Protein AF-A0A6J0SF89-F1 (afdb_monomer)

Nearest PDB structures (foldseek):
  7kw7-assembly1_E  TM=7.694E-01  e=1.444E-12  Homo sapiens
  3fwv-a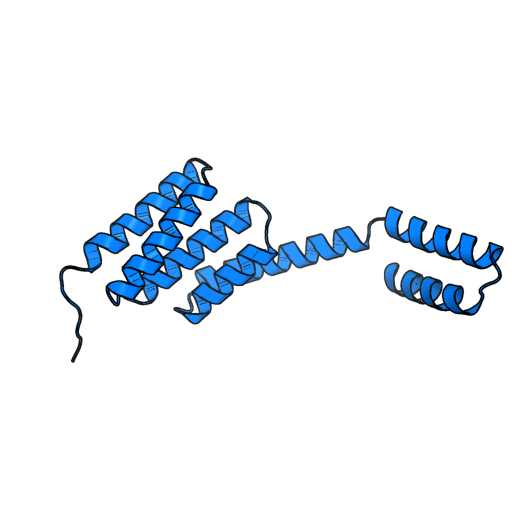ssembly2_B  TM=9.952E-01  e=1.137E-09  Homo sapiens
  2nc9-assembly1_A  TM=9.610E-01  e=4.592E-10  Homo sapiens
  3uq3-assembly1_A  TM=7.955E-01  e=4.025E-07  Saccharomyces cerevisiae S288C
  4gcn-assembly2_B  TM=9.072E-01  e=7.179E-06  Caenorhabditis elegans

Structure (mmCIF, N/CA/C/O backbone):
data_AF-A0A6J0SF89-F1
#
_entry.id   AF-A0A6J0SF89-F1
#
loop_
_atom_site.group_PDB
_atom_site.id
_atom_site.type_symbol
_atom_site.label_atom_id
_atom_site.label_alt_id
_atom_site.label_comp_id
_atom_site.label_asym_id
_atom_site.label_entity_id
_atom_site.label_seq_id
_atom_site.pdbx_PDB_ins_code
_atom_site.Cartn_x
_atom_site.Cartn_y
_atom_site.Cartn_z
_atom_site.occupancy
_atom_site.B_iso_or_equiv
_atom_site.auth_seq_id
_atom_site.auth_comp_id
_atom_site.auth_asym_id
_atom_site.auth_atom_id
_atom_site.pdbx_PDB_model_num
ATOM 1 N N . MET A 1 1 ? 24.494 -19.247 -15.109 1.00 35.44 1 MET A N 1
ATOM 2 C CA . MET A 1 1 ? 23.177 -19.263 -15.779 1.00 35.44 1 MET A CA 1
ATOM 3 C C . MET A 1 1 ? 22.350 -18.103 -15.222 1.00 35.44 1 MET A C 1
ATOM 5 O O . MET A 1 1 ? 21.383 -18.333 -14.517 1.00 35.44 1 MET A O 1
ATOM 9 N N . ASP A 1 2 ? 22.754 -16.858 -15.490 1.00 36.06 2 ASP A N 1
ATOM 10 C CA . ASP A 1 2 ? 21.972 -15.658 -15.158 1.00 36.06 2 ASP A CA 1
ATOM 11 C C . ASP A 1 2 ? 21.502 -15.059 -16.484 1.00 36.06 2 ASP A C 1
ATOM 13 O O . ASP A 1 2 ? 22.261 -14.407 -17.197 1.00 36.06 2 ASP A O 1
ATOM 17 N N . GLY A 1 3 ? 20.264 -15.360 -16.869 1.00 41.72 3 GLY A N 1
ATOM 18 C CA . GLY A 1 3 ? 19.655 -14.924 -18.128 1.00 41.72 3 GLY A CA 1
ATOM 19 C C . GLY A 1 3 ? 19.227 -13.453 -18.134 1.00 41.72 3 GLY A C 1
ATOM 20 O O . GLY A 1 3 ? 18.132 -13.152 -18.603 1.00 41.72 3 GLY A O 1
ATOM 21 N N . ARG A 1 4 ? 20.037 -12.526 -17.602 1.00 45.34 4 ARG A N 1
ATOM 22 C CA . ARG A 1 4 ? 19.722 -11.089 -17.652 1.00 45.34 4 ARG A CA 1
ATOM 23 C C . ARG A 1 4 ? 20.078 -10.537 -19.026 1.00 45.34 4 ARG A C 1
ATOM 25 O O . ARG A 1 4 ? 21.248 -10.331 -19.334 1.00 45.34 4 ARG A O 1
ATOM 32 N N . ARG A 1 5 ? 19.064 -10.276 -19.856 1.00 43.53 5 ARG A N 1
ATOM 33 C CA . ARG A 1 5 ? 19.251 -9.497 -21.087 1.00 43.53 5 ARG A CA 1
ATOM 34 C C . ARG A 1 5 ? 19.674 -8.068 -20.699 1.00 43.53 5 ARG A C 1
ATOM 36 O O . ARG A 1 5 ? 18.897 -7.392 -20.027 1.00 43.53 5 ARG A O 1
ATOM 43 N N . PRO A 1 6 ? 20.848 -7.574 -21.135 1.00 43.91 6 PRO A N 1
ATOM 44 C CA . PRO A 1 6 ? 21.393 -6.276 -20.714 1.00 43.91 6 PRO A CA 1
ATOM 45 C C . PRO A 1 6 ? 20.626 -5.043 -21.243 1.00 43.91 6 PRO A C 1
ATOM 47 O O . PRO A 1 6 ? 21.067 -3.920 -21.032 1.00 43.91 6 PRO A O 1
ATOM 50 N N . GLY A 1 7 ? 19.468 -5.224 -21.890 1.00 47.34 7 GLY A N 1
ATOM 51 C CA . GLY A 1 7 ? 18.608 -4.142 -22.390 1.00 47.34 7 GLY A CA 1
ATOM 52 C C . GLY A 1 7 ? 17.347 -3.845 -21.562 1.00 47.34 7 GLY A C 1
ATOM 53 O O . GLY A 1 7 ? 16.678 -2.861 -21.854 1.00 47.34 7 GLY A O 1
ATOM 54 N N . GLY A 1 8 ? 17.005 -4.657 -20.550 1.00 47.59 8 GLY A N 1
ATOM 55 C CA . GLY A 1 8 ? 15.765 -4.485 -19.765 1.00 47.59 8 GLY A CA 1
ATOM 56 C C . GLY A 1 8 ? 15.825 -3.338 -18.751 1.00 47.59 8 GLY A C 1
ATOM 57 O O . GLY A 1 8 ? 14.941 -2.487 -18.731 1.00 47.59 8 GLY A O 1
ATOM 58 N N . LEU A 1 9 ? 16.944 -3.232 -18.014 1.00 45.91 9 LEU A N 1
ATOM 59 C CA . LEU A 1 9 ? 17.103 -2.336 -16.854 1.00 45.91 9 LEU A CA 1
ATOM 60 C C . LEU A 1 9 ? 16.726 -0.860 -17.101 1.00 45.91 9 LEU A C 1
ATOM 62 O O . LEU A 1 9 ? 16.405 -0.155 -16.147 1.00 45.91 9 LEU A O 1
ATOM 66 N N . SER A 1 10 ? 16.792 -0.376 -18.346 1.00 51.94 10 SER A N 1
ATOM 67 C CA . SER A 1 10 ? 16.477 1.014 -18.703 1.00 51.94 10 SER A CA 1
ATOM 68 C C . SER A 1 10 ? 14.972 1.312 -18.668 1.00 51.94 10 SER A C 1
ATOM 70 O O . SER A 1 10 ? 14.549 2.354 -18.160 1.00 51.94 10 SER A O 1
ATOM 72 N N . VAL A 1 11 ? 14.142 0.383 -19.157 1.00 55.91 11 VAL A N 1
ATOM 73 C CA . VAL A 1 11 ? 12.711 0.638 -19.375 1.00 55.91 11 VAL A CA 1
ATOM 74 C C . VAL A 1 11 ? 11.983 0.720 -18.035 1.00 55.91 11 VAL A C 1
ATOM 76 O O . VAL A 1 11 ? 11.327 1.723 -17.753 1.00 55.91 11 VAL A O 1
ATOM 79 N N . CYS A 1 12 ? 12.182 -0.249 -17.141 1.00 55.84 12 CYS A N 1
ATOM 80 C CA . CYS A 1 12 ? 11.508 -0.247 -15.841 1.00 55.84 12 CYS A CA 1
ATOM 81 C C . CYS A 1 12 ? 12.018 0.836 -14.876 1.00 55.84 12 CYS A C 1
ATOM 83 O O . CYS A 1 12 ? 11.238 1.357 -14.077 1.00 55.84 12 CYS A O 1
ATOM 85 N N . CYS A 1 13 ? 13.278 1.274 -14.989 1.00 56.00 13 CYS A N 1
ATOM 86 C CA . CYS A 1 13 ? 13.796 2.356 -14.147 1.00 56.00 13 CYS A CA 1
ATOM 87 C C . CYS A 1 13 ? 13.109 3.698 -14.467 1.00 56.00 13 CYS A C 1
ATOM 89 O O . CYS A 1 13 ? 12.721 4.437 -13.558 1.00 56.00 13 CYS A O 1
ATOM 91 N N . SER A 1 14 ? 12.867 3.972 -15.756 1.00 60.47 14 SER A N 1
ATOM 92 C CA . SER A 1 14 ? 12.094 5.143 -16.189 1.00 60.47 14 SER A CA 1
ATOM 93 C C . SER A 1 14 ? 10.627 5.063 -15.747 1.00 60.47 14 SER A C 1
ATOM 95 O O . SER A 1 14 ? 10.088 6.038 -15.220 1.00 60.47 14 SER A O 1
ATOM 97 N N . LEU A 1 15 ? 10.015 3.875 -15.828 1.00 66.19 15 LEU A N 1
ATOM 98 C CA . LEU A 1 15 ? 8.640 3.616 -15.388 1.00 66.19 15 LEU A CA 1
ATOM 99 C C . LEU A 1 15 ? 8.449 3.744 -13.872 1.00 66.19 15 LEU A C 1
ATOM 101 O O . LEU A 1 15 ? 7.326 3.915 -13.412 1.00 66.19 15 LEU A O 1
ATOM 105 N N . LEU A 1 16 ? 9.525 3.730 -13.081 1.00 68.94 16 LEU A N 1
ATOM 106 C CA . LEU A 1 16 ? 9.469 4.094 -11.669 1.00 68.94 16 LEU A CA 1
ATOM 107 C C . LEU A 1 16 ? 9.594 5.608 -11.454 1.00 68.94 16 LEU A C 1
ATOM 109 O O . LEU A 1 16 ? 9.129 6.100 -10.435 1.00 68.94 16 LEU A O 1
ATOM 113 N N . LEU A 1 17 ? 10.167 6.407 -12.349 1.00 72.88 17 LEU A N 1
ATOM 114 C CA . LEU A 1 17 ? 10.242 7.854 -12.112 1.00 72.88 17 LEU A CA 1
ATOM 115 C C . LEU A 1 17 ? 8.886 8.538 -12.344 1.00 72.88 17 LEU A C 1
ATOM 117 O O . LEU A 1 17 ? 8.446 9.327 -11.50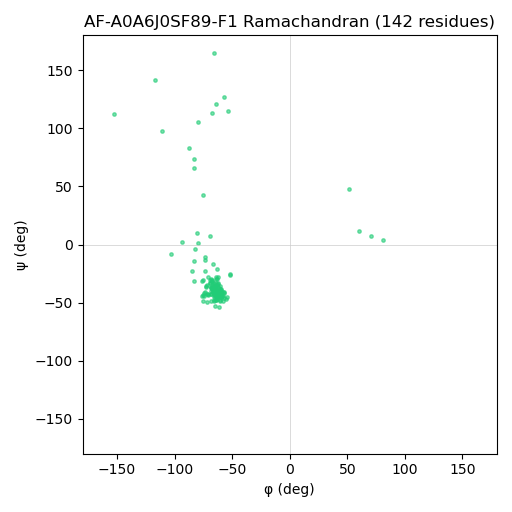7 1.00 72.88 17 LEU A O 1
ATOM 121 N N . PHE A 1 18 ? 8.177 8.174 -13.416 1.00 77.25 18 PHE A N 1
ATOM 122 C CA . PHE A 1 18 ? 6.904 8.810 -13.777 1.00 77.25 18 PHE A CA 1
ATOM 123 C C . PHE A 1 18 ? 5.830 8.745 -12.677 1.00 77.25 18 PHE A C 1
ATOM 125 O O . PHE A 1 18 ? 5.269 9.794 -12.356 1.00 77.25 18 PHE A O 1
ATOM 132 N N . PRO A 1 19 ? 5.572 7.601 -12.012 1.00 79.00 19 PRO A N 1
ATOM 133 C CA . PRO A 1 19 ? 4.567 7.536 -10.956 1.00 79.00 19 PRO A CA 1
ATOM 134 C C . PRO A 1 19 ? 4.883 8.444 -9.764 1.00 79.00 19 PRO A C 1
ATOM 136 O O . PRO A 1 19 ? 3.962 8.911 -9.106 1.00 79.00 19 PRO A O 1
ATOM 139 N N . ALA A 1 20 ? 6.163 8.731 -9.482 1.00 78.19 20 ALA A N 1
ATOM 140 C CA . ALA A 1 20 ? 6.519 9.677 -8.418 1.00 78.19 20 ALA A CA 1
ATOM 141 C C . ALA A 1 20 ? 6.103 11.103 -8.796 1.00 78.19 20 ALA A C 1
ATOM 143 O O . ALA A 1 20 ? 5.498 11.798 -7.988 1.00 78.19 20 ALA A O 1
ATOM 144 N N . VAL A 1 21 ? 6.342 11.494 -10.049 1.00 81.12 21 VAL A N 1
ATOM 145 C CA . VAL A 1 21 ? 5.944 12.807 -10.571 1.00 81.12 21 VAL A CA 1
ATOM 146 C C . VAL A 1 21 ? 4.421 12.972 -10.543 1.00 81.12 21 VAL A C 1
ATOM 148 O O . VAL A 1 21 ? 3.923 14.015 -10.133 1.00 81.12 21 VAL A O 1
ATOM 151 N N . TYR A 1 22 ? 3.656 11.949 -10.940 1.00 82.75 22 TYR A N 1
ATOM 152 C CA . TYR A 1 22 ? 2.188 12.005 -10.870 1.00 82.75 22 TYR A CA 1
ATOM 153 C C . TYR A 1 22 ? 1.661 11.983 -9.433 1.00 82.75 22 TYR A C 1
ATOM 155 O O . TYR A 1 22 ? 0.669 12.644 -9.138 1.00 82.75 22 TYR A O 1
ATOM 163 N N . PHE A 1 23 ? 2.347 11.284 -8.527 1.00 84.19 23 PHE A N 1
ATOM 164 C CA . PHE A 1 23 ? 2.025 11.303 -7.103 1.00 84.19 23 PHE A CA 1
ATOM 165 C C . PHE A 1 23 ? 2.226 12.693 -6.483 1.00 84.19 23 PHE A C 1
ATOM 167 O O . PHE A 1 23 ? 1.380 13.132 -5.709 1.00 84.19 23 PHE A O 1
ATOM 174 N N . GLU A 1 24 ? 3.295 13.406 -6.851 1.00 82.44 24 GLU A N 1
ATOM 175 C CA . GLU A 1 24 ? 3.526 14.796 -6.422 1.00 82.44 24 GLU A CA 1
ATOM 176 C C . GLU A 1 24 ? 2.514 15.775 -7.027 1.00 82.44 24 GLU A C 1
ATOM 178 O O . GLU A 1 24 ? 2.124 16.738 -6.373 1.00 82.44 24 GLU A O 1
ATOM 183 N N . LYS A 1 25 ? 2.030 15.500 -8.244 1.00 86.69 25 LYS A N 1
ATOM 184 C CA . LYS A 1 25 ? 0.957 16.272 -8.891 1.00 86.69 25 LYS A CA 1
ATOM 185 C C . LYS A 1 25 ? -0.438 16.014 -8.306 1.00 86.69 25 LYS A C 1
ATOM 187 O O . LYS A 1 25 ? -1.362 16.744 -8.643 1.00 86.69 25 LYS A O 1
ATOM 192 N N . GLY A 1 26 ? -0.603 14.993 -7.460 1.00 84.00 26 GLY A N 1
ATOM 193 C CA . GLY A 1 26 ? -1.902 14.587 -6.906 1.00 84.00 26 GLY A CA 1
ATOM 194 C C . GLY A 1 26 ? -2.755 13.720 -7.842 1.00 84.00 26 GLY A C 1
ATOM 195 O O . GLY A 1 26 ? -3.869 13.343 -7.486 1.00 84.00 26 GLY A O 1
ATOM 196 N N . ASP A 1 27 ? -2.234 13.341 -9.013 1.00 89.44 27 ASP A N 1
ATOM 197 C CA . ASP A 1 27 ? -2.915 12.478 -9.983 1.00 89.44 27 ASP A CA 1
ATOM 198 C C . ASP A 1 27 ? -2.741 10.991 -9.608 1.00 89.44 27 ASP A C 1
ATOM 200 O O . ASP A 1 27 ? -1.994 10.233 -10.239 1.00 89.44 27 ASP A O 1
ATOM 204 N N . TYR A 1 28 ? -3.440 10.544 -8.562 1.00 88.44 28 TYR A N 1
ATOM 205 C CA . TYR A 1 28 ? -3.311 9.175 -8.043 1.00 88.44 28 TYR A CA 1
ATOM 206 C C . TYR A 1 28 ? -3.847 8.090 -8.987 1.00 88.44 28 TYR A C 1
ATOM 208 O O . TYR A 1 28 ? -3.319 6.979 -8.984 1.00 88.44 28 TYR A O 1
ATOM 216 N N . ASN A 1 29 ? -4.854 8.389 -9.816 1.00 89.06 29 ASN A N 1
ATOM 217 C CA . ASN A 1 29 ? -5.387 7.439 -10.804 1.00 89.06 29 ASN A CA 1
ATOM 218 C C . ASN A 1 29 ? -4.332 7.097 -11.870 1.00 89.06 29 ASN A C 1
ATOM 220 O O . ASN A 1 29 ? -3.976 5.934 -12.038 1.00 89.06 29 ASN A O 1
ATOM 224 N N . LYS A 1 30 ? -3.738 8.119 -12.501 1.00 88.12 30 LYS A N 1
ATOM 225 C CA . LYS A 1 30 ? -2.679 7.937 -13.511 1.00 88.12 30 LYS A CA 1
ATOM 226 C C . LYS A 1 30 ? -1.435 7.271 -12.928 1.00 88.12 30 LYS A C 1
ATOM 228 O O . LYS A 1 30 ? -0.791 6.464 -13.588 1.00 88.12 30 LYS A O 1
ATOM 233 N N . CYS A 1 31 ? -1.091 7.593 -11.678 1.00 88.31 31 CYS A N 1
ATOM 234 C CA . CYS A 1 31 ? 0.002 6.932 -10.967 1.00 88.31 31 CYS A CA 1
ATOM 235 C C . CYS A 1 31 ? -0.214 5.411 -10.880 1.00 88.31 31 CYS A C 1
ATOM 237 O O . CYS A 1 31 ? 0.730 4.651 -11.103 1.00 88.31 31 CYS A O 1
ATOM 239 N N . ARG A 1 32 ? -1.449 4.970 -10.603 1.00 90.06 32 ARG A N 1
ATOM 240 C CA . ARG A 1 32 ? -1.807 3.549 -10.513 1.00 90.06 32 ARG A CA 1
ATOM 241 C C . ARG A 1 32 ? -1.732 2.857 -11.869 1.00 90.06 32 ARG A C 1
ATOM 243 O O . ARG A 1 32 ? -1.024 1.862 -11.963 1.00 90.06 32 ARG A O 1
ATOM 250 N N . GLU A 1 33 ? -2.331 3.441 -12.905 1.00 90.31 33 GLU A 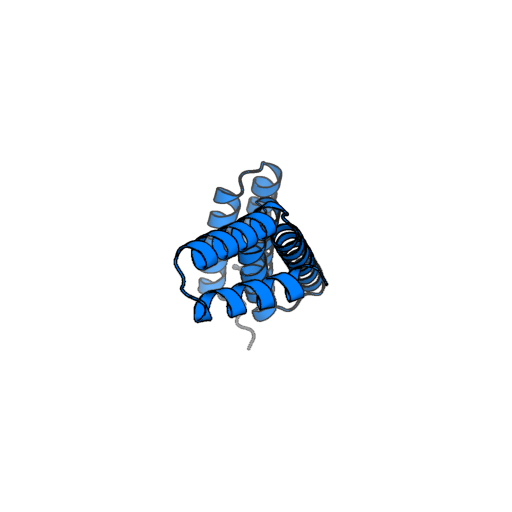N 1
ATOM 251 C CA . GLU A 1 33 ? -2.282 2.909 -14.278 1.00 90.31 33 GLU A CA 1
ATOM 252 C C . GLU A 1 33 ? -0.837 2.702 -14.757 1.00 90.31 33 GLU A C 1
ATOM 254 O O . GLU A 1 33 ? -0.476 1.634 -15.246 1.00 90.31 33 GLU A O 1
ATOM 259 N N . LEU A 1 34 ? 0.033 3.694 -14.543 1.00 88.88 34 LEU A N 1
ATOM 260 C CA . LEU A 1 34 ? 1.446 3.591 -14.915 1.00 88.88 34 LEU A CA 1
ATOM 261 C C . LEU A 1 34 ? 2.196 2.534 -14.096 1.00 88.88 34 LEU A C 1
ATOM 263 O O . LEU A 1 34 ? 3.080 1.861 -14.624 1.00 88.88 34 LEU A O 1
ATOM 267 N N . CYS A 1 35 ? 1.872 2.378 -12.808 1.00 89.25 35 CYS A N 1
ATOM 268 C CA . CYS A 1 35 ? 2.470 1.325 -11.987 1.00 89.25 35 CYS A CA 1
ATOM 269 C C . CYS A 1 35 ? 2.005 -0.072 -12.419 1.00 89.25 35 CYS A C 1
ATOM 271 O O . CYS A 1 35 ? 2.810 -0.999 -12.387 1.00 89.25 35 CYS A O 1
ATOM 273 N N . GLU A 1 36 ? 0.744 -0.233 -12.820 1.00 89.56 36 GLU A N 1
ATOM 274 C CA . GLU A 1 36 ? 0.197 -1.494 -13.337 1.00 89.56 36 GLU A CA 1
ATOM 275 C C . GLU A 1 36 ? 0.861 -1.876 -14.661 1.00 89.56 36 GLU A C 1
ATOM 277 O O . GLU A 1 36 ? 1.408 -2.973 -14.770 1.00 89.56 36 GLU A O 1
ATOM 282 N N . GLN A 1 37 ? 0.963 -0.929 -15.598 1.00 88.19 37 GLN A N 1
ATOM 283 C CA . GLN A 1 37 ? 1.717 -1.114 -16.842 1.00 88.19 37 GLN A CA 1
ATOM 284 C C . GLN A 1 37 ? 3.181 -1.487 -16.569 1.00 88.19 37 GLN A C 1
ATOM 286 O O . GLN A 1 37 ? 3.734 -2.382 -17.205 1.00 88.19 37 GLN A O 1
ATOM 291 N N . ALA A 1 38 ? 3.821 -0.853 -15.581 1.00 85.81 38 ALA A N 1
ATOM 292 C CA . ALA A 1 38 ? 5.192 -1.186 -15.200 1.00 85.81 38 ALA A CA 1
ATOM 293 C C . ALA A 1 38 ? 5.333 -2.615 -14.648 1.00 85.81 38 ALA A C 1
ATOM 295 O O . ALA A 1 38 ? 6.367 -3.252 -14.857 1.00 85.81 38 ALA A O 1
ATOM 296 N N . ILE A 1 39 ? 4.313 -3.129 -13.956 1.00 86.50 39 ILE A N 1
ATOM 297 C CA . ILE A 1 39 ? 4.288 -4.508 -13.454 1.00 86.50 39 ILE A CA 1
ATOM 298 C C . ILE A 1 39 ? 4.113 -5.496 -14.611 1.00 86.50 39 ILE A C 1
ATOM 300 O O . ILE A 1 39 ? 4.800 -6.516 -14.628 1.00 86.50 39 ILE A O 1
ATOM 304 N N . GLU A 1 40 ? 3.237 -5.204 -15.573 1.00 86.62 40 GLU A N 1
ATOM 305 C CA . GLU A 1 40 ? 3.023 -6.037 -16.764 1.00 86.62 40 GLU A CA 1
ATOM 306 C C . GLU A 1 40 ? 4.299 -6.140 -17.601 1.00 86.62 40 GLU A C 1
ATOM 308 O O . GLU A 1 40 ? 4.831 -7.236 -17.789 1.00 86.62 40 GLU A O 1
ATOM 313 N N . VAL A 1 41 ? 4.875 -4.993 -17.972 1.00 83.81 41 VAL A N 1
ATOM 314 C CA . VAL A 1 41 ? 6.141 -4.918 -18.715 1.00 83.81 41 VAL A CA 1
ATOM 315 C C . VAL A 1 41 ? 7.281 -5.572 -17.927 1.00 83.81 41 VAL A C 1
ATOM 317 O O . VAL A 1 41 ? 8.126 -6.263 -18.500 1.00 83.81 41 VAL A O 1
ATOM 320 N N . GLY A 1 42 ? 7.303 -5.400 -16.601 1.00 81.06 42 GLY A N 1
ATOM 321 C CA . GLY A 1 42 ? 8.283 -6.040 -15.725 1.00 81.06 42 GLY A CA 1
ATOM 322 C C . GLY A 1 42 ? 8.173 -7.569 -15.719 1.00 81.06 42 GLY A C 1
ATOM 323 O O . GLY A 1 42 ? 9.187 -8.270 -15.747 1.00 81.06 42 GLY A O 1
ATOM 324 N N . ARG A 1 43 ? 6.947 -8.105 -15.735 1.00 81.38 43 ARG A N 1
ATOM 325 C CA . ARG A 1 43 ? 6.684 -9.551 -15.788 1.00 81.38 43 ARG A CA 1
ATOM 326 C C . ARG A 1 43 ? 7.024 -10.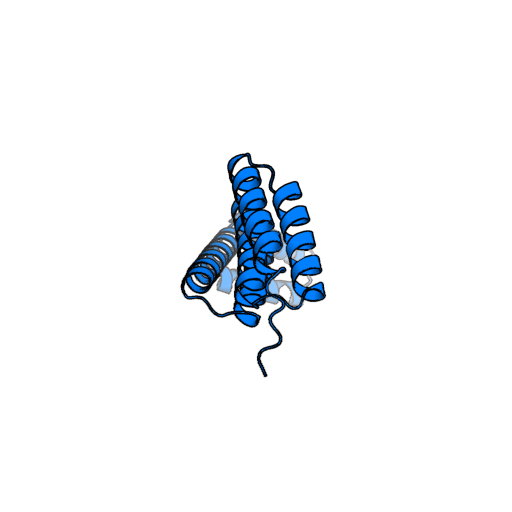147 -17.148 1.00 81.38 43 ARG A C 1
ATOM 328 O O . ARG A 1 43 ? 7.668 -11.195 -17.194 1.00 81.38 43 ARG A O 1
ATOM 335 N N . GLU A 1 44 ? 6.661 -9.475 -18.237 1.00 82.94 44 GLU A N 1
ATOM 336 C CA . GLU A 1 44 ? 6.991 -9.902 -19.603 1.00 82.94 44 GLU A CA 1
ATOM 337 C C . GLU A 1 44 ? 8.503 -9.963 -19.833 1.00 82.94 44 GLU A C 1
ATOM 339 O O . GLU A 1 44 ? 9.030 -10.930 -20.391 1.00 82.94 44 GLU A O 1
ATOM 344 N N . ASN A 1 45 ? 9.226 -8.959 -19.334 1.00 78.88 45 ASN A N 1
ATOM 345 C CA . ASN A 1 45 ? 10.673 -8.869 -19.492 1.00 78.88 45 ASN A CA 1
ATOM 346 C C . ASN A 1 45 ? 11.469 -9.704 -18.480 1.00 78.88 45 ASN A C 1
ATOM 348 O O . ASN A 1 45 ? 12.693 -9.784 -18.615 1.00 78.88 45 ASN A O 1
ATOM 352 N N . ARG A 1 46 ? 10.799 -10.363 -17.519 1.00 73.44 46 ARG A N 1
ATOM 353 C CA . ARG A 1 46 ? 11.424 -11.092 -16.398 1.00 73.44 46 ARG A CA 1
ATOM 354 C C . ARG A 1 46 ? 12.448 -10.224 -15.661 1.00 73.44 46 ARG A C 1
ATOM 356 O O . ARG A 1 46 ? 13.586 -10.629 -15.429 1.00 73.44 46 ARG A O 1
ATOM 363 N N . GLU A 1 47 ? 12.031 -9.002 -15.356 1.00 70.94 47 GLU A N 1
ATOM 364 C CA . GLU A 1 47 ? 12.816 -8.022 -14.614 1.00 70.94 47 GLU A CA 1
ATOM 365 C C . GLU A 1 47 ? 13.074 -8.444 -13.161 1.00 70.94 47 GLU A C 1
ATOM 367 O O . GLU A 1 47 ? 12.421 -9.334 -12.615 1.00 70.94 47 GLU A O 1
ATOM 372 N N . ASP A 1 48 ? 14.030 -7.770 -12.512 1.00 78.50 48 ASP A N 1
ATOM 373 C CA . ASP A 1 48 ? 14.344 -8.005 -11.105 1.00 78.50 48 ASP A CA 1
ATOM 374 C C . ASP A 1 48 ? 13.092 -7.791 -10.231 1.00 78.50 48 ASP A C 1
ATOM 376 O O . ASP A 1 48 ? 12.497 -6.709 -10.218 1.00 78.50 48 ASP A O 1
ATOM 380 N N . TYR A 1 49 ? 12.753 -8.785 -9.403 1.00 79.88 49 TYR A N 1
ATOM 381 C CA . TYR A 1 49 ? 11.604 -8.759 -8.478 1.00 79.88 49 TYR A CA 1
ATOM 382 C C . TYR A 1 49 ? 11.570 -7.509 -7.581 1.00 79.88 49 TYR A C 1
ATOM 384 O O . TYR A 1 49 ? 10.511 -7.030 -7.172 1.00 79.88 49 TYR A O 1
ATOM 392 N N . ARG A 1 50 ? 12.741 -6.912 -7.320 1.00 81.94 50 ARG A N 1
ATOM 393 C CA . ARG A 1 50 ? 12.883 -5.661 -6.567 1.00 81.94 50 ARG A CA 1
ATOM 394 C C . ARG A 1 50 ? 12.202 -4.471 -7.253 1.00 81.94 50 ARG A C 1
ATOM 396 O O . ARG A 1 50 ? 11.718 -3.583 -6.553 1.00 81.94 50 ARG A O 1
ATOM 403 N N . GLN A 1 51 ? 12.177 -4.414 -8.585 1.00 81.81 51 GLN A N 1
ATOM 404 C CA . GLN A 1 51 ? 11.506 -3.339 -9.325 1.00 81.81 51 GLN A CA 1
ATOM 405 C C . GLN A 1 51 ? 9.985 -3.498 -9.276 1.00 81.81 51 GLN A C 1
ATOM 407 O O . GLN A 1 51 ? 9.277 -2.543 -8.954 1.00 81.81 51 GLN A O 1
ATOM 412 N N . ILE A 1 52 ? 9.501 -4.726 -9.472 1.00 83.69 52 ILE A N 1
ATOM 413 C CA . ILE A 1 52 ? 8.077 -5.077 -9.380 1.00 83.69 52 ILE A CA 1
ATOM 414 C C . ILE A 1 52 ? 7.539 -4.757 -7.977 1.00 83.69 52 ILE A C 1
ATOM 416 O O . ILE A 1 52 ? 6.511 -4.094 -7.826 1.00 83.69 52 ILE A O 1
ATOM 420 N N . ALA A 1 53 ? 8.284 -5.116 -6.927 1.00 86.75 53 ALA A N 1
ATOM 421 C CA . ALA A 1 53 ? 7.913 -4.787 -5.554 1.00 86.75 53 ALA A CA 1
ATOM 422 C C . ALA A 1 53 ? 7.824 -3.270 -5.307 1.00 86.75 53 ALA A C 1
ATOM 424 O O . ALA A 1 53 ? 6.917 -2.816 -4.604 1.00 86.75 53 ALA A O 1
ATOM 425 N N . LYS A 1 54 ? 8.720 -2.465 -5.900 1.00 86.88 54 LYS A N 1
ATOM 426 C CA . LYS A 1 54 ? 8.668 -0.994 -5.805 1.00 86.88 54 LYS A CA 1
ATOM 427 C C . LYS A 1 54 ? 7.429 -0.409 -6.485 1.00 86.88 54 LYS A C 1
ATOM 429 O O . LYS A 1 54 ? 6.879 0.558 -5.959 1.00 86.88 54 LYS A O 1
ATOM 434 N N . ALA A 1 55 ? 6.986 -0.973 -7.609 1.00 88.75 55 ALA A N 1
ATOM 435 C CA . ALA A 1 55 ? 5.753 -0.553 -8.275 1.00 88.75 55 ALA A CA 1
ATOM 436 C C . ALA A 1 55 ? 4.526 -0.818 -7.384 1.00 88.75 55 ALA A C 1
ATOM 438 O O . ALA A 1 55 ? 3.763 0.105 -7.101 1.00 88.75 55 ALA A O 1
ATOM 439 N N . TYR A 1 56 ? 4.411 -2.018 -6.800 1.00 91.38 56 TYR A N 1
ATOM 440 C CA . TYR A 1 56 ? 3.350 -2.317 -5.827 1.00 91.38 56 TYR A CA 1
ATOM 441 C C . TYR A 1 56 ? 3.386 -1.402 -4.595 1.00 91.38 56 TYR A C 1
ATOM 443 O O . TYR A 1 56 ? 2.345 -0.942 -4.127 1.00 91.38 56 TYR A O 1
ATOM 451 N N . ALA A 1 57 ? 4.578 -1.079 -4.085 1.00 90.75 57 ALA A N 1
ATOM 452 C CA . ALA A 1 57 ? 4.724 -0.161 -2.958 1.00 90.75 57 ALA A CA 1
ATOM 453 C C . ALA A 1 57 ? 4.239 1.264 -3.285 1.00 90.75 57 ALA A C 1
ATOM 455 O O . ALA A 1 57 ? 3.785 1.979 -2.393 1.00 90.75 57 ALA A O 1
ATOM 456 N N . ARG A 1 58 ? 4.334 1.697 -4.548 1.00 89.50 58 ARG A N 1
ATOM 457 C CA . ARG A 1 58 ? 3.839 3.007 -5.002 1.00 89.50 58 ARG A CA 1
ATOM 458 C C . ARG A 1 58 ? 2.322 3.039 -5.103 1.00 89.50 58 ARG A C 1
ATOM 460 O O . ARG A 1 58 ? 1.735 3.993 -4.604 1.00 89.50 58 ARG A O 1
ATOM 467 N N . ILE A 1 59 ? 1.716 1.971 -5.618 1.00 91.81 59 ILE A N 1
ATOM 468 C CA . ILE A 1 59 ? 0.259 1.778 -5.599 1.00 91.81 59 ILE A CA 1
ATOM 469 C C . ILE A 1 59 ? -0.258 1.815 -4.149 1.00 91.81 59 ILE A C 1
ATOM 471 O O . ILE A 1 59 ? -1.215 2.519 -3.832 1.00 91.81 59 ILE A O 1
ATOM 475 N N . GLY A 1 60 ? 0.431 1.136 -3.225 1.00 91.94 60 GLY A N 1
ATOM 476 C CA . GLY A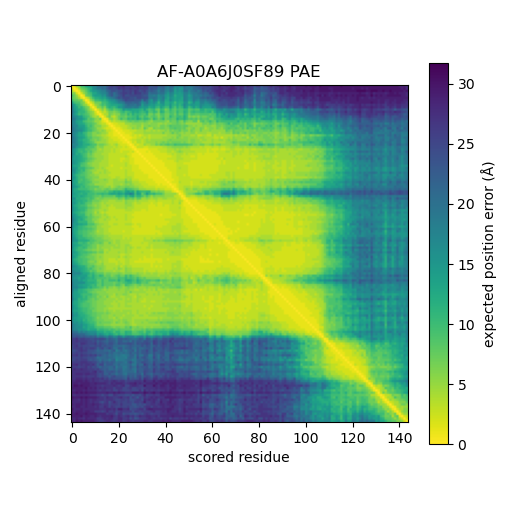 1 60 ? 0.109 1.210 -1.796 1.00 91.94 60 GLY A CA 1
ATOM 477 C C . GLY A 1 60 ? 0.166 2.641 -1.238 1.00 91.94 60 GLY A C 1
ATOM 478 O O . GLY A 1 60 ? -0.728 3.046 -0.496 1.00 91.94 60 GLY A O 1
ATOM 479 N N . ASN A 1 61 ? 1.162 3.444 -1.637 1.00 91.25 61 ASN A N 1
ATOM 480 C CA . ASN A 1 61 ? 1.265 4.844 -1.204 1.00 91.25 61 ASN A CA 1
ATOM 481 C C . ASN A 1 61 ? 0.135 5.720 -1.766 1.00 91.25 61 ASN A C 1
ATOM 483 O O . ASN A 1 61 ? -0.336 6.603 -1.051 1.00 91.25 61 ASN A O 1
ATOM 487 N N . SER A 1 62 ? -0.299 5.509 -3.017 1.00 91.69 62 SER A N 1
ATOM 488 C CA . SER A 1 62 ? -1.423 6.269 -3.584 1.00 91.69 62 SER A CA 1
ATOM 489 C C . SER A 1 62 ? -2.718 5.987 -2.830 1.00 91.69 62 SER A C 1
ATOM 491 O O . SER A 1 62 ? -3.394 6.925 -2.424 1.00 91.69 62 SER A O 1
ATOM 493 N N . TYR A 1 63 ? -3.009 4.718 -2.525 1.00 92.69 63 TYR A N 1
ATOM 494 C CA . TYR A 1 63 ? -4.182 4.365 -1.719 1.00 92.69 63 TYR A CA 1
ATOM 495 C C . TYR A 1 63 ? -4.101 4.891 -0.288 1.00 92.69 63 TYR A C 1
ATOM 497 O O . TYR A 1 63 ? -5.107 5.301 0.283 1.00 92.69 63 TYR A O 1
ATOM 505 N N . PHE A 1 64 ? -2.896 4.929 0.283 1.00 91.44 64 PHE A N 1
ATOM 506 C CA . PHE A 1 64 ? -2.676 5.518 1.598 1.00 91.44 64 PHE A CA 1
ATOM 507 C C . PHE A 1 64 ? -2.984 7.024 1.623 1.00 91.44 64 PHE A C 1
ATOM 509 O O . PHE A 1 64 ? -3.474 7.519 2.632 1.00 91.44 64 PHE A O 1
ATOM 516 N N . LYS A 1 65 ? -2.719 7.749 0.527 1.00 89.06 65 LYS A N 1
ATOM 517 C CA . LYS A 1 65 ? -3.070 9.172 0.390 1.00 89.06 65 LYS A CA 1
ATOM 518 C C . LYS A 1 65 ? -4.555 9.413 0.140 1.00 89.06 65 LYS A C 1
ATOM 520 O O . LYS A 1 65 ? -5.060 10.432 0.584 1.00 89.06 65 LYS A O 1
ATOM 525 N N . GLU A 1 66 ? -5.241 8.483 -0.515 1.00 89.88 66 GLU A N 1
ATOM 526 C CA . GLU A 1 66 ? -6.700 8.516 -0.691 1.00 89.88 66 GLU A CA 1
ATOM 527 C C . GLU A 1 66 ? -7.475 8.017 0.548 1.00 89.88 66 GLU A C 1
ATOM 529 O O . GLU A 1 66 ? -8.672 7.771 0.449 1.00 89.88 66 GLU A O 1
ATOM 534 N N . GLU A 1 67 ? -6.805 7.801 1.689 1.00 88.19 67 GLU A N 1
ATOM 535 C CA . GLU A 1 67 ? -7.386 7.274 2.943 1.00 88.19 67 GLU A CA 1
ATOM 536 C C . GLU A 1 67 ? -8.020 5.872 2.820 1.00 88.19 67 GLU A C 1
ATOM 538 O O . GLU A 1 67 ? -8.640 5.346 3.746 1.00 88.19 67 GLU A O 1
ATOM 543 N N . LYS A 1 68 ? -7.787 5.182 1.699 1.00 91.38 68 LYS A N 1
ATOM 544 C CA . LYS A 1 68 ? -8.224 3.801 1.462 1.00 91.38 68 LYS A CA 1
ATOM 545 C C . LYS A 1 68 ? -7.227 2.821 2.074 1.00 91.38 68 LYS A C 1
ATOM 547 O O . LYS A 1 68 ? -6.546 2.058 1.384 1.00 91.38 68 LYS A O 1
ATOM 552 N N . HIS A 1 69 ? -7.130 2.824 3.404 1.00 91.00 69 HIS A N 1
ATOM 553 C CA . HIS A 1 69 ? -6.119 2.044 4.128 1.00 91.00 69 HIS A CA 1
ATOM 554 C C . HIS A 1 69 ? -6.255 0.528 3.929 1.00 91.00 69 HIS A C 1
ATOM 556 O O . HIS A 1 69 ? -5.242 -0.166 3.859 1.00 91.00 69 HIS A O 1
ATOM 562 N N . LYS A 1 70 ? -7.481 0.008 3.763 1.00 91.44 70 LYS A N 1
ATOM 563 C CA . LYS A 1 70 ? -7.725 -1.423 3.491 1.00 91.44 70 LYS A CA 1
ATOM 564 C C . LYS A 1 70 ? -7.063 -1.875 2.188 1.00 91.44 70 LYS A C 1
ATOM 566 O O . LYS A 1 70 ? -6.363 -2.885 2.168 1.00 91.44 70 LYS A O 1
ATOM 571 N N . GLU A 1 71 ? -7.247 -1.106 1.118 1.00 92.38 71 GLU A N 1
ATOM 572 C CA . GLU A 1 71 ? -6.653 -1.387 -0.193 1.00 92.38 71 GLU A CA 1
ATOM 573 C C . GLU A 1 71 ? -5.133 -1.206 -0.142 1.00 92.38 71 GLU A C 1
ATOM 575 O O . GLU A 1 71 ? -4.388 -2.074 -0.600 1.00 92.38 71 GLU A O 1
ATOM 580 N N . ALA A 1 72 ? -4.652 -0.146 0.518 1.00 92.75 72 ALA A N 1
ATOM 581 C CA . ALA A 1 72 ? -3.223 0.094 0.702 1.00 92.75 72 ALA A CA 1
ATOM 582 C C . ALA A 1 72 ? -2.505 -1.106 1.350 1.00 92.75 72 ALA A C 1
ATOM 584 O O . ALA A 1 72 ? -1.460 -1.532 0.857 1.00 92.75 72 ALA A O 1
ATOM 585 N N . ILE A 1 73 ? -3.083 -1.697 2.404 1.00 93.75 73 ILE A N 1
ATOM 586 C CA . ILE A 1 73 ? -2.533 -2.884 3.085 1.00 93.75 73 ILE A CA 1
ATOM 587 C C . ILE A 1 73 ? -2.448 -4.082 2.131 1.00 93.75 73 ILE A C 1
ATOM 589 O O . ILE A 1 73 ? -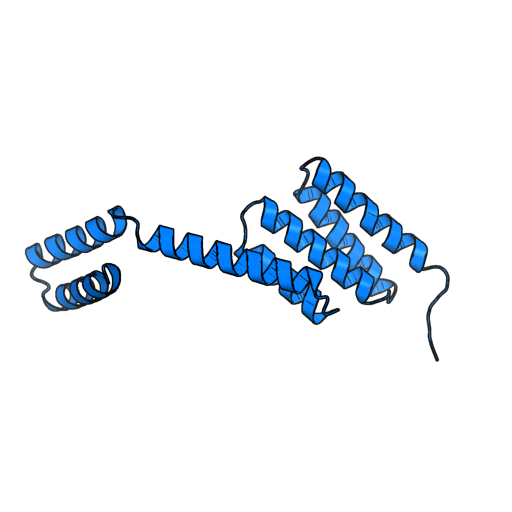1.425 -4.765 2.094 1.00 93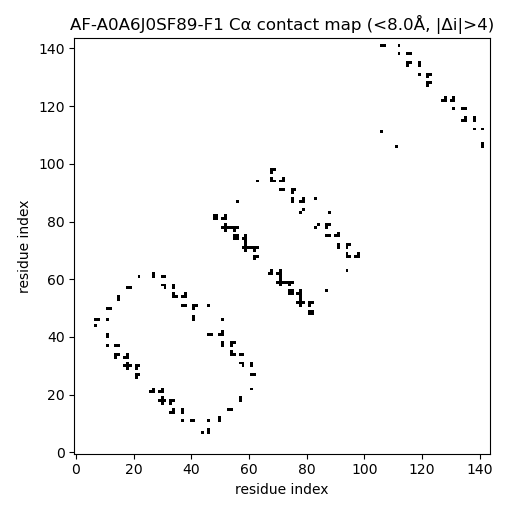.75 73 ILE A O 1
ATOM 593 N N . GLN A 1 74 ? -3.479 -4.327 1.315 1.00 94.06 74 GLN A N 1
ATOM 594 C CA . GLN A 1 74 ? -3.456 -5.423 0.340 1.00 94.06 74 GLN A CA 1
ATOM 595 C C . GLN A 1 74 ? -2.303 -5.268 -0.661 1.00 94.06 74 GLN A C 1
ATOM 597 O O . GLN A 1 74 ? -1.585 -6.233 -0.931 1.00 94.06 74 GLN A O 1
ATOM 602 N N . PHE A 1 75 ? -2.084 -4.059 -1.183 1.00 93.38 75 PHE A N 1
ATOM 603 C CA . PHE A 1 75 ? -0.993 -3.797 -2.126 1.00 93.38 75 PHE A CA 1
ATOM 604 C C . PHE A 1 75 ? 0.390 -3.811 -1.467 1.00 93.38 75 PHE A C 1
ATOM 606 O O . PHE A 1 75 ? 1.343 -4.313 -2.069 1.00 93.38 75 PHE A O 1
ATOM 613 N N . TYR A 1 76 ? 0.518 -3.353 -0.218 1.00 93.88 76 TYR A N 1
ATOM 614 C CA . TYR A 1 76 ? 1.760 -3.517 0.538 1.00 93.88 76 TYR A CA 1
ATOM 615 C C . TYR A 1 76 ? 2.084 -4.991 0.790 1.00 93.88 76 TYR A C 1
ATOM 617 O O . TYR A 1 76 ? 3.230 -5.392 0.608 1.00 93.88 76 TYR A O 1
ATOM 625 N N . ASN A 1 77 ? 1.091 -5.823 1.107 1.00 92.56 77 ASN A N 1
ATOM 626 C CA . ASN A 1 77 ? 1.295 -7.262 1.268 1.00 92.56 77 ASN A CA 1
ATOM 627 C C . ASN A 1 77 ? 1.722 -7.940 -0.042 1.00 92.56 77 ASN A C 1
ATOM 629 O O . ASN A 1 77 ? 2.644 -8.754 -0.025 1.00 92.56 77 ASN A O 1
ATOM 633 N N . LYS A 1 78 ? 1.138 -7.551 -1.186 1.00 91.19 78 LYS A N 1
ATOM 634 C CA . LYS A 1 78 ? 1.600 -8.004 -2.513 1.00 91.19 78 LYS A CA 1
ATOM 635 C C . LYS A 1 78 ? 3.060 -7.611 -2.767 1.00 91.19 78 LYS A C 1
ATOM 637 O O . LYS A 1 78 ? 3.854 -8.447 -3.178 1.00 91.19 78 LYS A O 1
ATOM 642 N N . SER A 1 79 ? 3.438 -6.369 -2.452 1.00 90.06 79 SER A N 1
ATOM 643 C CA . SER A 1 79 ? 4.830 -5.901 -2.553 1.00 90.06 79 SER A CA 1
ATOM 644 C C . SER A 1 79 ? 5.788 -6.726 -1.681 1.00 90.06 79 SER A C 1
ATOM 646 O O . SER A 1 79 ? 6.860 -7.120 -2.140 1.00 90.06 79 SER A O 1
ATOM 648 N N . LEU A 1 80 ? 5.395 -7.024 -0.437 1.00 89.12 80 LEU A N 1
ATOM 649 C CA . LEU A 1 80 ? 6.202 -7.799 0.510 1.00 89.12 80 LEU A CA 1
ATOM 650 C C . LEU A 1 80 ? 6.352 -9.272 0.113 1.00 89.12 80 LEU A C 1
ATOM 652 O O . LEU A 1 80 ? 7.388 -9.857 0.428 1.00 89.12 80 LEU A O 1
ATOM 656 N N . ALA A 1 81 ? 5.352 -9.847 -0.561 1.00 88.06 81 ALA A N 1
ATOM 657 C CA . ALA A 1 81 ? 5.412 -11.207 -1.090 1.00 88.06 81 ALA A CA 1
ATOM 658 C C . ALA A 1 81 ? 6.453 -11.338 -2.214 1.00 88.06 81 ALA A C 1
ATOM 660 O O . ALA A 1 81 ? 7.171 -12.332 -2.260 1.00 88.06 81 ALA A O 1
ATOM 661 N N . GLU A 1 82 ? 6.569 -10.320 -3.072 1.00 82.75 82 GLU A N 1
ATOM 662 C CA . GLU A 1 82 ? 7.559 -10.280 -4.158 1.00 82.75 82 GLU A CA 1
ATOM 663 C C . GLU A 1 82 ? 8.970 -9.975 -3.626 1.00 82.75 82 GLU A C 1
ATOM 665 O O . GLU A 1 82 ? 9.941 -10.653 -3.957 1.00 82.75 82 GLU A O 1
ATOM 670 N N . HIS A 1 83 ? 9.107 -8.946 -2.781 1.00 84.38 83 HIS A N 1
ATOM 671 C CA . HIS A 1 83 ? 10.378 -8.613 -2.144 1.00 84.38 83 HIS A CA 1
ATOM 672 C C . HIS A 1 83 ? 10.168 -7.906 -0.803 1.00 84.38 83 HIS A C 1
ATOM 674 O O . HIS A 1 83 ? 9.806 -6.725 -0.721 1.00 84.38 83 HIS A O 1
ATOM 680 N N . ARG A 1 84 ? 10.529 -8.594 0.281 1.00 83.00 84 ARG A N 1
ATOM 681 C CA . ARG A 1 84 ? 10.436 -8.044 1.631 1.00 83.00 84 ARG A CA 1
ATOM 682 C C . ARG A 1 84 ? 11.433 -6.900 1.826 1.00 83.00 84 ARG A C 1
ATOM 684 O O . ARG A 1 84 ? 12.642 -7.103 1.855 1.00 83.00 84 ARG A O 1
ATOM 691 N N . THR A 1 85 ? 10.919 -5.684 2.001 1.00 85.88 85 THR A N 1
ATOM 692 C CA . THR A 1 85 ? 11.720 -4.514 2.388 1.00 85.88 85 THR A CA 1
ATOM 693 C C . THR A 1 85 ? 11.276 -3.986 3.752 1.00 85.88 85 THR A C 1
ATOM 695 O O . THR A 1 85 ? 10.075 -3.948 4.038 1.00 85.88 85 THR A O 1
ATOM 698 N N . PRO A 1 86 ? 12.216 -3.542 4.609 1.00 86.00 86 PRO A N 1
ATOM 699 C CA . PRO A 1 86 ? 11.867 -2.975 5.910 1.00 86.00 86 PRO A CA 1
ATOM 700 C C . PRO A 1 86 ? 11.059 -1.674 5.775 1.00 86.00 86 PRO A C 1
ATOM 702 O O . PRO A 1 86 ? 10.242 -1.366 6.638 1.00 86.00 86 PRO A O 1
ATOM 705 N N . GLU A 1 87 ? 11.246 -0.927 4.684 1.00 86.94 87 GLU A N 1
ATOM 706 C CA . GLU A 1 87 ? 10.502 0.305 4.399 1.00 86.94 87 GLU A CA 1
ATOM 707 C C . GLU A 1 87 ? 9.012 0.044 4.156 1.00 86.94 87 GLU A C 1
ATOM 709 O O . GLU A 1 87 ? 8.167 0.690 4.776 1.00 86.94 87 GLU A O 1
ATOM 714 N N . VAL A 1 88 ? 8.675 -0.927 3.298 1.00 89.25 88 VAL A N 1
ATOM 715 C CA . VAL A 1 88 ? 7.276 -1.280 3.006 1.00 89.25 88 VAL A CA 1
ATOM 716 C C . VAL A 1 88 ? 6.599 -1.885 4.233 1.00 89.25 88 VAL A C 1
ATOM 718 O O . VAL A 1 88 ? 5.436 -1.594 4.497 1.00 89.25 88 VAL A O 1
ATOM 721 N N . LEU A 1 89 ? 7.335 -2.652 5.041 1.00 90.69 89 LEU A N 1
ATOM 722 C CA . LEU A 1 89 ? 6.813 -3.221 6.283 1.00 90.69 89 LEU A CA 1
ATOM 723 C C . LEU A 1 89 ? 6.399 -2.132 7.283 1.00 90.69 89 LEU A C 1
ATOM 725 O O . LEU A 1 89 ? 5.305 -2.205 7.839 1.00 90.69 89 LEU A O 1
ATOM 729 N N . LYS A 1 90 ? 7.223 -1.091 7.467 1.00 93.00 90 LYS A N 1
ATOM 730 C CA . LYS A 1 90 ? 6.871 0.059 8.319 1.00 93.00 90 LYS A CA 1
ATOM 731 C C . LYS A 1 90 ? 5.599 0.755 7.829 1.00 93.00 90 LYS A C 1
ATOM 733 O O . LYS A 1 90 ? 4.736 1.077 8.640 1.00 93.00 90 LYS A O 1
ATOM 738 N N . LYS A 1 91 ? 5.457 0.945 6.513 1.00 90.44 91 LYS A N 1
ATOM 739 C CA . LYS A 1 91 ? 4.264 1.561 5.908 1.00 90.44 91 LYS A CA 1
ATOM 740 C C . LYS A 1 91 ? 3.007 0.703 6.064 1.00 90.44 91 LYS A C 1
ATOM 742 O O . LYS A 1 91 ? 1.949 1.237 6.379 1.00 90.44 91 LYS A O 1
ATOM 747 N N . CYS A 1 92 ? 3.126 -0.616 5.908 1.00 91.56 92 CYS A N 1
ATOM 748 C CA . CYS A 1 92 ? 2.023 -1.551 6.137 1.00 91.56 92 CYS A CA 1
ATOM 749 C C . CYS A 1 92 ? 1.530 -1.477 7.588 1.00 91.56 92 CYS A C 1
ATOM 751 O O . CYS A 1 92 ? 0.346 -1.270 7.832 1.00 91.56 92 CYS A O 1
ATOM 753 N N . GLN A 1 93 ? 2.455 -1.521 8.553 1.00 93.00 93 GLN A N 1
ATOM 754 C CA . GLN A 1 93 ? 2.126 -1.389 9.976 1.00 93.00 93 GLN A CA 1
ATOM 755 C C . GLN A 1 93 ? 1.479 -0.039 10.311 1.00 93.00 93 GLN A C 1
ATOM 757 O O . GLN A 1 93 ? 0.584 0.023 11.149 1.00 93.00 93 GLN A O 1
ATOM 762 N N . GLN A 1 94 ? 1.923 1.051 9.680 1.00 92.75 94 GLN A N 1
ATOM 763 C CA . GLN A 1 94 ? 1.293 2.364 9.837 1.00 92.75 94 GLN A CA 1
ATOM 764 C C . GLN A 1 94 ? -0.149 2.359 9.315 1.00 92.75 94 GLN A C 1
ATOM 766 O O . GLN A 1 94 ? -1.045 2.805 10.025 1.00 92.75 94 GLN A O 1
ATOM 771 N N . ALA A 1 95 ? -0.387 1.807 8.122 1.00 91.75 95 ALA A N 1
ATOM 772 C CA . ALA A 1 95 ? -1.729 1.695 7.554 1.00 91.75 95 ALA A CA 1
ATOM 773 C C . ALA A 1 95 ? -2.663 0.831 8.419 1.00 91.75 95 ALA A C 1
ATOM 775 O O . ALA A 1 95 ? -3.813 1.200 8.634 1.00 91.75 95 ALA A O 1
ATOM 776 N N . GLU A 1 96 ? -2.163 -0.274 8.978 1.00 92.56 96 GLU A N 1
ATOM 777 C CA . GLU A 1 96 ? -2.923 -1.128 9.900 1.00 92.56 96 GLU A CA 1
ATOM 778 C C . GLU A 1 96 ? -3.289 -0.420 11.207 1.00 92.56 96 GLU A C 1
ATOM 780 O O . GLU A 1 96 ? -4.386 -0.619 11.728 1.00 92.56 96 GLU A O 1
ATOM 785 N N . LYS A 1 97 ? -2.384 0.398 11.757 1.00 94.06 97 LYS A N 1
ATOM 786 C CA . LYS A 1 97 ? -2.661 1.181 12.970 1.00 94.06 97 LYS A CA 1
ATOM 787 C C . LYS A 1 97 ? -3.771 2.197 12.729 1.00 94.06 97 LYS A C 1
ATOM 789 O O . LYS A 1 97 ? -4.721 2.227 13.503 1.00 94.06 97 LYS A O 1
ATOM 794 N N . ILE A 1 98 ? -3.678 2.950 11.634 1.00 91.31 98 ILE A N 1
ATOM 795 C CA . ILE A 1 98 ? -4.684 3.956 11.272 1.00 91.31 98 ILE A CA 1
ATOM 796 C C . ILE A 1 98 ? -6.043 3.292 11.043 1.00 91.31 98 ILE A C 1
ATOM 798 O O . ILE A 1 98 ? -7.048 3.772 11.557 1.00 91.31 98 ILE A O 1
ATOM 802 N N . LEU A 1 99 ? -6.080 2.148 10.353 1.00 91.25 99 LEU A N 1
ATOM 803 C CA . LEU A 1 99 ? -7.325 1.409 10.147 1.00 91.25 99 LEU A CA 1
ATOM 804 C C . LEU A 1 99 ? -7.971 0.994 11.480 1.00 91.25 99 LEU A C 1
ATOM 806 O O . LEU A 1 99 ? -9.165 1.198 11.673 1.00 91.25 99 LEU A O 1
ATOM 810 N N . LYS A 1 100 ? -7.181 0.475 12.427 1.00 89.75 100 LYS A N 1
ATOM 811 C CA . LYS A 1 100 ? -7.680 0.108 13.763 1.00 89.75 100 LYS A CA 1
ATOM 812 C C . LYS A 1 100 ? -8.176 1.317 14.552 1.00 89.75 100 LYS A C 1
ATOM 814 O O . LYS A 1 100 ? -9.136 1.200 15.304 1.00 89.75 100 LYS A O 1
ATOM 819 N N . GLU A 1 101 ? -7.515 2.463 14.431 1.00 88.50 101 GLU A N 1
ATOM 820 C CA . GLU A 1 101 ? -7.957 3.709 15.065 1.00 88.50 101 GLU A CA 1
ATOM 821 C C . GLU A 1 101 ? -9.280 4.197 14.468 1.00 88.50 101 GLU A C 1
ATOM 823 O O . GLU A 1 101 ? -10.198 4.511 15.220 1.00 88.50 101 GLU A O 1
ATOM 828 N N . GLN A 1 102 ? -9.430 4.159 13.141 1.00 86.12 102 GLN A N 1
ATOM 829 C CA . GLN A 1 102 ? -10.692 4.467 12.462 1.00 86.12 102 GLN A CA 1
ATOM 830 C C . GLN A 1 102 ? -11.825 3.530 12.898 1.00 86.12 102 GLN A C 1
ATOM 832 O O . GLN A 1 102 ? -12.930 3.990 13.169 1.00 86.12 102 GLN A O 1
ATOM 837 N N . GLU A 1 103 ? -11.555 2.229 13.022 1.00 84.56 103 GLU A N 1
ATOM 838 C CA . GLU A 1 103 ? -12.535 1.246 13.502 1.00 84.56 103 GLU A CA 1
ATOM 839 C C . GLU A 1 103 ? -12.943 1.499 14.960 1.00 84.56 103 GLU A C 1
ATOM 841 O O . GLU A 1 103 ? -14.126 1.423 15.291 1.00 84.56 103 GLU A O 1
ATOM 846 N N . LYS A 1 104 ? -11.992 1.863 15.829 1.00 83.38 104 LYS A N 1
ATOM 847 C CA . LYS A 1 104 ? -12.285 2.248 17.219 1.00 83.38 104 LYS A CA 1
ATOM 848 C C . LYS A 1 104 ? -13.144 3.506 17.289 1.00 83.38 104 LYS A C 1
ATOM 850 O O . LYS A 1 104 ? -14.112 3.530 18.039 1.00 83.38 104 LYS A O 1
ATOM 855 N N . LEU A 1 105 ? -12.818 4.532 16.506 1.00 81.38 105 LEU A N 1
ATOM 856 C CA . LEU A 1 105 ? -13.610 5.762 16.446 1.00 81.38 105 LEU A CA 1
ATOM 857 C C . LEU A 1 105 ? -15.030 5.480 15.942 1.00 81.38 105 LEU A C 1
ATOM 859 O O . LEU A 1 105 ? -15.994 5.946 16.542 1.00 81.38 105 LEU A O 1
ATOM 863 N N . ALA A 1 106 ? -15.165 4.650 14.903 1.00 77.50 106 ALA A N 1
ATOM 864 C CA . ALA A 1 106 ? -16.463 4.217 14.397 1.00 77.50 106 ALA A CA 1
ATOM 865 C C . ALA A 1 106 ? -17.288 3.461 15.453 1.00 77.50 106 ALA A C 1
ATOM 867 O O . ALA A 1 106 ? -18.505 3.619 15.503 1.00 77.50 106 ALA A O 1
ATOM 868 N N . TYR A 1 107 ? -16.639 2.669 16.309 1.00 68.94 107 TYR A N 1
ATOM 869 C CA . TYR A 1 107 ? -17.287 1.936 17.398 1.00 68.94 107 TYR A CA 1
ATOM 870 C C . TYR A 1 107 ? -17.736 2.837 18.556 1.00 68.94 107 TYR A C 1
ATOM 872 O O . TYR A 1 107 ? -18.789 2.601 19.142 1.00 68.94 107 TYR A O 1
ATOM 880 N N . ILE A 1 108 ? -16.960 3.879 18.865 1.00 68.31 108 ILE A N 1
ATOM 881 C CA . ILE A 1 108 ? -17.236 4.826 19.957 1.00 68.31 108 ILE A CA 1
ATOM 882 C C . ILE A 1 108 ? -18.389 5.788 19.607 1.00 68.31 108 ILE A C 1
ATOM 884 O O . ILE A 1 108 ? -18.918 6.447 20.502 1.00 68.31 108 ILE A O 1
ATOM 888 N N . ASN A 1 109 ? -18.821 5.864 18.339 1.00 69.56 109 ASN A N 1
ATOM 889 C CA . ASN A 1 109 ? -19.866 6.794 17.909 1.00 69.56 109 ASN A CA 1
ATOM 890 C C . ASN A 1 109 ? -21.149 6.653 18.761 1.00 69.56 109 ASN A C 1
ATOM 892 O O . ASN A 1 109 ? -21.835 5.627 18.684 1.00 69.56 109 ASN A O 1
ATOM 896 N N . PRO A 1 110 ? -21.526 7.692 19.534 1.00 64.38 110 PRO A N 1
ATOM 897 C CA . PRO A 1 110 ? -22.653 7.641 20.466 1.00 64.38 110 PRO A CA 1
ATOM 898 C C . PRO A 1 110 ? -23.991 7.421 19.754 1.00 64.38 110 PRO A C 1
ATOM 900 O O . PRO A 1 110 ? -24.934 6.934 20.369 1.00 64.38 110 PRO A O 1
ATOM 903 N N . GLU A 1 111 ? -24.069 7.723 18.457 1.00 68.06 111 GLU A N 1
ATOM 904 C CA . GLU A 1 111 ? -25.237 7.459 17.616 1.00 68.06 111 GLU A CA 1
ATOM 905 C C . GLU A 1 111 ? -25.537 5.965 17.479 1.00 68.06 111 GLU A C 1
ATOM 907 O O . GLU A 1 111 ? -26.694 5.586 17.607 1.00 68.06 111 GLU A O 1
ATOM 912 N N . LEU A 1 112 ? -24.526 5.101 17.319 1.00 67.56 112 LEU A N 1
ATOM 913 C CA . LEU A 1 112 ? -24.730 3.646 17.253 1.00 67.56 112 LEU A CA 1
ATOM 914 C C . LEU A 1 112 ? -25.174 3.085 18.607 1.00 67.56 112 LEU A C 1
ATOM 916 O O . LEU A 1 112 ? -26.015 2.191 18.663 1.00 67.56 112 LEU A O 1
ATOM 920 N N . ALA A 1 113 ? -24.645 3.625 19.708 1.00 60.62 113 ALA A N 1
ATOM 921 C CA . ALA A 1 113 ? -25.107 3.277 21.050 1.00 60.62 113 ALA A CA 1
ATOM 922 C C . ALA A 1 113 ? -26.561 3.730 21.281 1.00 60.62 113 ALA A C 1
ATOM 924 O O . ALA A 1 113 ? -27.354 2.994 21.871 1.00 60.62 113 ALA A O 1
ATOM 925 N N . LEU A 1 114 ? -26.937 4.915 20.787 1.00 66.00 114 LEU A N 1
ATOM 926 C CA . LEU A 1 114 ? -28.311 5.416 20.846 1.00 66.00 114 LEU A CA 1
ATOM 927 C C . LEU A 1 114 ? -29.252 4.600 19.951 1.00 66.00 114 LEU A C 1
ATOM 929 O O . LEU A 1 114 ? -30.373 4.305 20.352 1.00 66.00 114 LEU A O 1
ATOM 933 N N . GLU A 1 115 ? -28.801 4.208 18.761 1.00 72.56 115 GLU A N 1
ATOM 934 C CA . GLU A 1 115 ? -29.565 3.418 17.798 1.00 72.56 115 GLU A CA 1
ATOM 935 C C . GLU A 1 115 ? -29.856 2.015 18.342 1.00 72.56 115 GLU A C 1
ATOM 937 O O . GLU A 1 115 ? -31.001 1.569 18.308 1.00 72.56 115 GLU A O 1
ATOM 942 N N . GLU A 1 116 ? -28.863 1.342 18.928 1.00 68.69 116 GLU A N 1
ATOM 943 C CA . GLU A 1 116 ? -29.064 0.044 19.579 1.00 68.69 116 GLU A CA 1
ATOM 944 C C . GLU A 1 116 ? -29.962 0.157 20.825 1.00 68.69 116 GLU A C 1
ATOM 946 O O . GLU A 1 116 ? -30.825 -0.700 21.042 1.00 68.69 116 GLU A O 1
ATOM 951 N N . LYS A 1 117 ? -29.861 1.255 21.595 1.00 70.12 117 LYS A N 1
ATOM 952 C CA . LYS A 1 117 ? -30.804 1.554 22.692 1.00 70.12 117 LYS A CA 1
ATOM 953 C C . LYS A 1 117 ? -32.230 1.785 22.179 1.00 70.12 117 LYS A C 1
ATOM 955 O O . LYS A 1 117 ? -33.176 1.240 22.747 1.00 70.12 117 LYS A O 1
ATOM 960 N N . ASN A 1 118 ? -32.402 2.523 21.085 1.00 74.06 118 ASN A N 1
ATOM 961 C CA . ASN A 1 118 ? -33.706 2.776 20.467 1.00 74.06 118 ASN A CA 1
ATOM 962 C C . ASN A 1 118 ? -34.321 1.492 19.887 1.00 74.06 118 ASN A C 1
ATOM 964 O O . ASN A 1 118 ? -35.501 1.225 20.120 1.00 74.06 118 ASN A O 1
ATOM 968 N N . LYS A 1 119 ? -33.523 0.639 19.229 1.00 76.06 119 LYS A N 1
ATOM 969 C CA . LYS A 1 119 ? -33.940 -0.704 18.786 1.00 76.06 119 LYS A CA 1
ATOM 970 C C . LYS A 1 119 ? -34.363 -1.584 19.962 1.00 76.06 119 LYS A C 1
ATOM 972 O O . LYS A 1 119 ? -35.368 -2.290 19.866 1.00 76.06 119 LYS A O 1
ATOM 977 N N . GLY A 1 120 ? -33.630 -1.526 21.078 1.00 70.50 120 GLY A N 1
ATOM 978 C CA . GLY A 1 120 ? -34.004 -2.182 22.332 1.00 70.50 120 GLY A CA 1
ATOM 979 C C . GLY A 1 120 ? -35.369 -1.713 22.844 1.00 70.50 120 GLY A C 1
ATOM 980 O O . GLY A 1 120 ? -36.242 -2.541 23.107 1.00 70.50 120 GLY A O 1
ATOM 981 N N . ASN A 1 121 ? -35.592 -0.396 22.891 1.00 71.25 121 ASN A N 1
ATOM 982 C CA . ASN A 1 121 ? -36.856 0.209 23.324 1.00 71.25 121 ASN A CA 1
ATOM 983 C C . ASN A 1 121 ? -38.039 -0.167 22.413 1.00 71.25 121 ASN A C 1
ATOM 985 O O . ASN A 1 121 ? -39.112 -0.519 22.909 1.00 71.25 121 ASN A O 1
ATOM 989 N N . GLU A 1 122 ? -37.851 -0.176 21.091 1.00 77.00 122 GLU A N 1
ATOM 990 C CA . GLU A 1 122 ? -38.874 -0.647 20.150 1.00 77.00 122 GLU A CA 1
ATOM 991 C C . GLU A 1 122 ? -39.187 -2.140 20.310 1.00 77.00 122 GLU A C 1
ATOM 993 O O . GLU A 1 122 ? -40.348 -2.548 20.235 1.00 77.00 122 GLU A O 1
ATOM 998 N N . CYS A 1 123 ? -38.171 -2.981 20.528 1.00 69.12 123 CYS A N 1
ATOM 999 C CA . CYS A 1 123 ? -38.372 -4.413 20.760 1.00 69.12 123 CYS A CA 1
ATOM 1000 C C . CYS A 1 123 ? -39.122 -4.676 22.071 1.00 69.12 123 CYS A C 1
ATOM 1002 O O . CYS A 1 123 ? -39.927 -5.612 22.135 1.00 69.12 123 CYS A O 1
ATOM 1004 N N . PHE A 1 124 ? -38.904 -3.828 23.082 1.00 67.94 124 PHE A N 1
ATOM 1005 C CA . PHE A 1 124 ? -39.632 -3.853 24.347 1.00 67.94 124 PHE A CA 1
ATOM 1006 C C . PHE A 1 124 ? -41.115 -3.515 24.147 1.00 67.94 124 PHE A C 1
ATOM 1008 O O . PHE A 1 124 ? -41.975 -4.241 24.642 1.00 67.94 124 PHE A O 1
ATOM 1015 N N . GLN A 1 125 ? -41.427 -2.489 23.343 1.00 70.06 125 GLN A N 1
ATOM 1016 C CA . GLN A 1 125 ? -42.809 -2.148 22.976 1.00 70.06 125 GLN A CA 1
ATOM 1017 C C . GLN A 1 125 ? -43.483 -3.238 22.126 1.00 70.06 125 GLN A C 1
ATOM 1019 O O . GLN A 1 125 ? -44.665 -3.518 22.307 1.00 70.06 125 GLN A O 1
ATOM 1024 N N . LYS A 1 126 ? -42.736 -3.898 21.229 1.00 74.56 126 LYS A N 1
ATOM 1025 C CA . LYS A 1 126 ? -43.232 -4.991 20.369 1.00 74.56 126 LYS A CA 1
ATOM 1026 C C . LYS A 1 126 ? -43.312 -6.356 21.085 1.00 74.56 126 LYS A C 1
ATOM 1028 O O . LYS A 1 126 ? -43.676 -7.345 20.452 1.00 74.56 126 LYS A O 1
ATOM 1033 N N . GLY A 1 127 ? -42.963 -6.446 22.375 1.00 67.50 127 GLY A N 1
ATOM 1034 C CA . GLY A 1 127 ? -43.115 -7.653 23.206 1.00 67.50 127 GLY A CA 1
ATOM 1035 C C . GLY A 1 127 ? -42.175 -8.825 22.878 1.00 67.50 127 GLY A C 1
ATOM 1036 O O . GLY A 1 127 ? -42.310 -9.907 23.453 1.00 67.50 127 GLY A O 1
ATOM 1037 N N . LYS A 1 128 ? -41.194 -8.647 21.980 1.00 64.19 128 LYS A N 1
ATOM 1038 C CA . LYS A 1 128 ? -40.244 -9.701 21.576 1.00 64.19 128 LYS A CA 1
ATOM 1039 C C . LYS A 1 128 ? -39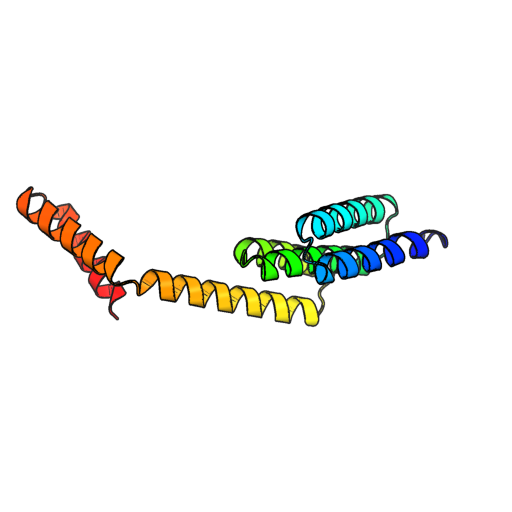.033 -9.726 22.513 1.00 64.19 128 LYS A C 1
ATOM 1041 O O . LYS A 1 128 ? -37.975 -9.177 22.219 1.00 64.19 128 LYS A O 1
ATOM 1046 N N . ARG A 1 129 ? -39.192 -10.398 23.657 1.00 54.69 129 ARG A N 1
ATOM 1047 C CA . ARG A 1 129 ? -38.192 -10.468 24.742 1.00 54.69 129 ARG A CA 1
ATOM 1048 C C . ARG A 1 129 ? -36.859 -11.135 24.366 1.00 54.69 129 ARG A C 1
ATOM 1050 O O . ARG A 1 129 ? -35.835 -10.768 24.930 1.00 54.69 129 ARG A O 1
ATOM 1057 N N . SER A 1 130 ? -36.852 -12.090 23.433 1.00 56.03 130 SER A N 1
ATOM 1058 C CA . SER A 1 130 ? -35.648 -12.875 23.102 1.00 56.03 130 SER A CA 1
ATOM 1059 C C . SER A 1 130 ? -34.592 -12.083 22.324 1.00 56.03 130 SER A C 1
ATOM 1061 O O . SER A 1 130 ? -33.403 -12.239 22.578 1.00 56.03 130 SER A O 1
ATOM 1063 N N . VAL A 1 131 ? -35.013 -11.197 21.417 1.00 58.84 131 VAL A N 1
ATOM 1064 C CA . VAL A 1 131 ? -34.099 -10.371 20.604 1.00 58.84 131 VAL A CA 1
ATOM 1065 C C . VAL A 1 131 ? -33.507 -9.224 21.434 1.00 58.84 131 VAL A C 1
ATOM 1067 O O . VAL A 1 131 ? -32.353 -8.854 21.249 1.00 58.84 131 VAL A O 1
ATOM 107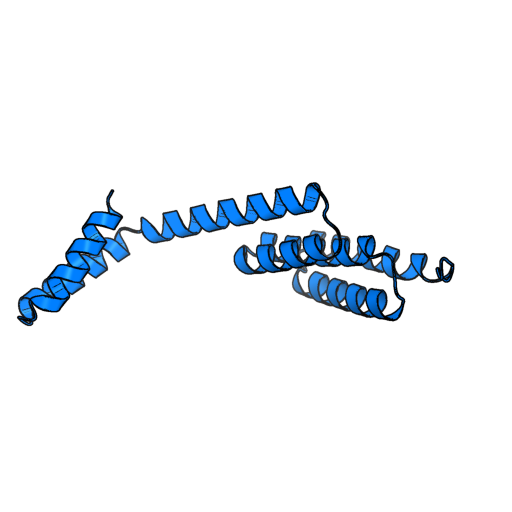0 N N . CYS A 1 132 ? -34.269 -8.717 22.408 1.00 52.84 132 CYS A N 1
ATOM 1071 C CA . CYS A 1 132 ? -33.892 -7.582 23.253 1.00 52.84 132 CYS A CA 1
ATOM 1072 C C . CYS A 1 132 ? -32.713 -7.869 24.206 1.00 52.84 132 CYS A C 1
ATOM 1074 O O . CYS A 1 132 ? -31.936 -6.971 24.515 1.00 52.84 132 CYS A O 1
ATOM 1076 N N . LEU A 1 133 ? -32.566 -9.111 24.683 1.00 56.25 133 LEU A N 1
ATOM 1077 C CA . LEU A 1 133 ? -31.453 -9.509 25.560 1.00 56.25 133 LEU A CA 1
ATOM 1078 C C . LEU A 1 133 ? -30.108 -9.531 24.818 1.00 56.25 133 LEU A C 1
ATOM 1080 O O . LEU A 1 133 ? -29.073 -9.217 25.401 1.00 56.25 133 LEU A O 1
ATOM 1084 N N . CYS A 1 134 ? -30.128 -9.873 23.527 1.00 52.38 134 CYS A N 1
ATOM 1085 C CA . CYS A 1 134 ? -28.925 -9.966 22.706 1.00 52.38 134 CYS A CA 1
ATOM 1086 C C . CYS A 1 134 ? -28.340 -8.576 22.403 1.00 52.38 134 CYS A C 1
ATOM 1088 O O . CYS A 1 134 ? -27.135 -8.371 22.551 1.00 52.38 134 CYS A O 1
ATOM 1090 N N . SER A 1 135 ? -29.192 -7.596 22.079 1.00 53.88 135 SER A N 1
ATOM 1091 C CA . SER A 1 135 ? -28.767 -6.211 21.832 1.00 53.88 135 SER A CA 1
ATOM 1092 C C . SER A 1 135 ? -28.249 -5.507 23.095 1.00 53.88 135 SER A C 1
ATOM 1094 O O . SER A 1 135 ? -27.248 -4.798 23.022 1.00 53.88 135 SER A O 1
ATOM 1096 N N . LEU A 1 136 ? -28.839 -5.756 24.274 1.00 55.44 136 LEU A N 1
ATOM 1097 C CA . LEU A 1 136 ? -28.322 -5.225 25.548 1.00 55.44 136 LEU A CA 1
ATOM 1098 C C . LEU A 1 136 ? -26.938 -5.787 25.923 1.00 55.44 136 LEU A C 1
ATOM 1100 O O . LEU A 1 136 ? -26.095 -5.038 26.418 1.00 55.44 136 LEU A O 1
ATOM 1104 N N . SER A 1 137 ? -26.687 -7.075 25.664 1.00 51.47 137 SER A N 1
ATOM 1105 C CA . SER A 1 137 ? -25.384 -7.708 25.926 1.00 51.47 137 SER A CA 1
ATOM 1106 C C . SER A 1 137 ? -24.264 -7.067 25.097 1.00 51.47 137 SER A C 1
ATOM 1108 O O . SER A 1 137 ? -23.221 -6.716 25.643 1.00 51.47 137 SER A O 1
ATOM 1110 N N . LEU A 1 138 ? -24.509 -6.831 23.804 1.00 52.19 138 LEU A N 1
ATOM 1111 C CA . LEU A 1 138 ? -23.563 -6.177 22.886 1.00 52.19 138 LEU A CA 1
ATOM 1112 C C . LEU A 1 138 ? -23.327 -4.696 23.224 1.00 52.19 138 LEU A C 1
ATOM 1114 O O . LEU A 1 138 ? -22.236 -4.174 23.003 1.00 52.19 138 LEU A O 1
ATOM 1118 N N . CYS A 1 139 ? -24.332 -4.012 23.782 1.00 48.47 139 CYS A N 1
ATOM 1119 C CA . CYS A 1 139 ? -24.193 -2.633 24.251 1.00 48.47 139 CYS A CA 1
ATOM 1120 C C . CYS A 1 139 ? -23.277 -2.547 25.487 1.00 48.47 139 CYS A C 1
ATOM 1122 O O . CYS A 1 139 ? -22.474 -1.625 25.597 1.00 48.47 139 CYS A O 1
ATOM 1124 N N . SER A 1 140 ? -23.341 -3.537 26.385 1.00 45.25 140 SER A N 1
ATOM 1125 C CA . SER A 1 140 ? -22.488 -3.580 27.580 1.00 45.25 140 SER A CA 1
ATOM 1126 C C . SER A 1 140 ? -21.027 -3.948 27.283 1.00 45.25 140 SER A C 1
ATOM 1128 O O . SER A 1 140 ? -20.154 -3.614 28.083 1.00 45.25 140 SER A O 1
ATOM 1130 N N . GLU A 1 141 ? -20.752 -4.618 26.160 1.00 44.62 141 GLU A N 1
ATOM 1131 C CA . GLU A 1 141 ? -19.394 -4.875 25.643 1.00 44.62 141 GLU A CA 1
ATOM 1132 C C . GLU A 1 141 ? -18.836 -3.688 24.830 1.00 44.62 141 GLU A C 1
ATOM 1134 O O . GLU A 1 141 ? -17.638 -3.620 24.561 1.00 44.62 141 GLU A O 1
ATOM 1139 N N . ARG A 1 142 ? -19.697 -2.732 24.449 1.00 45.72 142 ARG A N 1
ATOM 1140 C CA . ARG A 1 142 ? -19.347 -1.502 23.717 1.00 45.72 142 ARG A CA 1
ATOM 1141 C C . ARG A 1 142 ? -18.835 -0.366 24.587 1.00 45.72 142 ARG A C 1
ATOM 1143 O O . ARG A 1 142 ? -18.010 0.414 24.128 1.00 45.72 142 ARG A O 1
ATOM 1150 N N . GLU A 1 143 ? -19.306 -0.289 25.824 1.00 37.72 143 GLU A N 1
ATOM 1151 C CA . GLU A 1 143 ? -18.979 0.792 26.763 1.00 37.72 143 GLU A CA 1
ATOM 1152 C C . GLU A 1 143 ? -17.788 0.466 27.696 1.00 37.72 143 GLU A C 1
ATOM 1154 O O . GLU A 1 143 ? -17.465 1.282 28.558 1.00 37.72 143 GLU A O 1
ATOM 1159 N N . ARG A 1 144 ? -17.146 -0.706 27.560 1.00 39.84 144 ARG A N 1
ATOM 1160 C CA . ARG A 1 144 ? -16.091 -1.190 28.469 1.00 39.84 144 ARG A CA 1
ATOM 1161 C C . ARG A 1 144 ? -14.689 -1.159 27.857 1.00 39.84 144 ARG A C 1
ATOM 1163 O O . ARG A 1 144 ? -14.561 -1.430 26.644 1.00 39.84 144 ARG A O 1
#

Solvent-accessible surface area (backbone atoms only — not comparable to full-atom values): 7797 Å² total; per-residue (Å²): 141,78,90,74,63,94,75,53,75,62,60,59,53,54,46,58,49,53,34,53,56,28,50,75,70,66,42,48,69,63,21,40,55,48,27,51,53,40,39,52,55,32,59,75,67,66,51,64,50,66,57,46,16,50,33,31,42,48,46,14,51,43,28,50,72,69,67,38,31,74,60,14,40,55,31,28,51,54,11,42,74,60,38,77,45,75,68,54,50,54,52,35,55,50,35,53,51,52,47,51,50,52,51,50,54,63,66,66,38,63,65,59,58,48,49,52,49,50,51,36,53,51,31,60,75,68,67,45,67,76,66,36,56,56,54,52,54,55,52,62,65,66,80,106

Secondary structure (DSSP, 8-state):
-----TTSHHHHHHHHHHHHHHHHTT-HHHHHHHHHHHHHHHHHTT--HHHHHHHHHHHHHHHHHTT-HHHHHHHHHHHHHH---HHHHHHHHHHHHHHHHHHHHHHH-HHHHHHHHHHHHHHHHTT-HHHHHHHHHHHHHH--

Radius of gyration: 23.48 Å; Cα contacts (8 Å, |Δi|>4): 135; chains: 1; bounding box: 66×36×51 Å

Foldseek 3Di:
DPPQDPPLPVPLVVLLVVLVVCVVVLVLVVSLVSLVVSLVSCVVNVHQLLSNLSSLLSNLVSCVVVVVLVVSLVSLVVSCVSPNDPVSVVVNVVSVVVVVVVVLVVLLPVVVLVVLVVVLVVCVVVVVVPVNVVSVVVSVVSVD

Sequence (144 aa):
MDGRRPGGLSVCCSLLLFPAVYFEKGDYNKCRELCEQAIEVGRENREDYRQIAKAYARIGNSYFKEEKHKEAIQFYNKSLAEHRTPEVLKKCQQAEKILKEQEKLAYINPELALEEKNKGNECFQKGKRSVCLCSLSLCSERER

pLDDT: mean 76.24, std 16.27, range [35.44, 94.06]

Mean predicted aligned error: 11.9 Å